Protein AF-A0A5K0XN94-F1 (afdb_monomer)

Solvent-accessible surface area (backbone atoms only — not comparable to full-atom values): 3266 Å² total; per-residue (Å²): 106,74,69,55,56,51,51,55,50,51,52,54,52,48,54,52,49,55,49,55,70,66,54,49,62,63,52,73,74,50,34,72,50,68,60,88,96,28,45,18,48,69,82,43,70,54,82,78,54,99,89,50,134

Sequence (53 aa):
EERDAILAKIEVSQAHLELLKRTNVLNDAFHIWHDGEFGTINNFRLGRLPKMP

Mean predicted aligned error: 9.84 Å

Foldseek 3Di:
DVVVVVVVVVVVVVVVVVVVVVPPVCCVQFVWDDDVPFIDTVNHTPDDDPVGD

Organism: NCBI:txid210225

Structure (mmCIF, N/CA/C/O backbone):
data_AF-A0A5K0XN94-F1
#
_entry.id   AF-A0A5K0XN94-F1
#
loop_
_atom_site.group_PDB
_atom_site.id
_atom_site.type_symbol
_atom_site.label_atom_id
_atom_site.label_alt_id
_atom_site.label_comp_id
_atom_site.label_asym_id
_atom_site.label_entity_id
_atom_site.label_seq_id
_atom_site.pdbx_PDB_ins_code
_atom_site.Cartn_x
_atom_site.Cartn_y
_atom_site.Cartn_z
_atom_site.occupancy
_atom_site.B_iso_or_equiv
_atom_site.auth_seq_id
_atom_site.auth_comp_id
_atom_site.auth_asym_id
_atom_site.auth_atom_id
_atom_site.pdbx_PDB_model_num
ATOM 1 N N . GLU A 1 1 ? -20.711 5.681 34.556 1.00 68.75 1 GLU A N 1
ATOM 2 C CA . GLU A 1 1 ? -19.262 5.427 34.728 1.00 68.75 1 GLU A CA 1
ATOM 3 C C . GLU A 1 1 ? -18.813 4.089 34.143 1.00 68.75 1 GLU A C 1
ATOM 5 O O . GLU A 1 1 ? -18.259 4.114 33.054 1.00 68.75 1 GLU A O 1
ATOM 10 N N . GLU A 1 2 ? -19.084 2.923 34.749 1.00 79.50 2 GLU A N 1
ATOM 11 C CA . GLU A 1 2 ? -18.630 1.631 34.172 1.00 79.50 2 GLU A CA 1
ATOM 12 C C . GLU A 1 2 ? -19.193 1.354 32.771 1.00 79.50 2 GLU A C 1
ATOM 14 O O . GLU A 1 2 ? -18.478 0.916 31.870 1.00 79.50 2 GLU A O 1
ATOM 19 N N . ARG A 1 3 ? -20.478 1.650 32.562 1.00 80.12 3 ARG A N 1
ATOM 20 C CA . ARG A 1 3 ? -21.149 1.429 31.277 1.00 80.12 3 ARG A CA 1
ATOM 21 C C . ARG A 1 3 ? -20.585 2.322 30.165 1.00 80.12 3 ARG A C 1
ATOM 23 O O . ARG A 1 3 ? -20.450 1.866 29.035 1.00 80.12 3 ARG A O 1
ATOM 30 N N . ASP A 1 4 ? -20.205 3.552 30.498 1.00 83.75 4 ASP A N 1
ATOM 31 C CA . ASP A 1 4 ? -19.634 4.519 29.552 1.00 83.75 4 ASP A CA 1
ATOM 32 C C . ASP A 1 4 ? -18.197 4.138 29.179 1.00 83.75 4 ASP A C 1
ATOM 34 O O . ASP A 1 4 ? -17.824 4.180 28.009 1.00 83.75 4 ASP A O 1
ATOM 38 N N . ALA A 1 5 ? -17.416 3.660 30.154 1.00 84.94 5 ALA A N 1
ATOM 39 C CA . ALA A 1 5 ? -16.079 3.124 29.915 1.00 84.94 5 ALA A CA 1
ATOM 40 C C . ALA A 1 5 ? -16.101 1.885 28.999 1.00 84.94 5 ALA A C 1
ATOM 42 O O . ALA A 1 5 ? -15.234 1.733 28.135 1.00 84.94 5 ALA A O 1
ATOM 43 N N . ILE A 1 6 ? -17.103 1.010 29.147 1.00 87.94 6 ILE A N 1
ATOM 44 C CA . ILE A 1 6 ? -17.285 -0.154 28.268 1.00 87.94 6 ILE A CA 1
ATOM 45 C C . ILE A 1 6 ? -17.656 0.287 26.847 1.00 87.94 6 ILE A C 1
ATOM 47 O O . ILE A 1 6 ? -17.081 -0.227 25.888 1.00 87.94 6 ILE A O 1
ATOM 51 N N . LEU A 1 7 ? -18.571 1.249 26.697 1.00 90.25 7 LEU A N 1
ATOM 52 C CA . 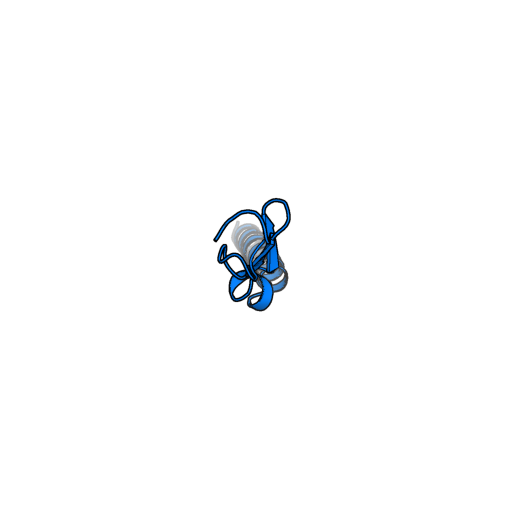LEU A 1 7 ? -18.976 1.766 25.385 1.00 90.25 7 LEU A CA 1
ATOM 53 C C . LEU A 1 7 ? -17.808 2.422 24.642 1.00 90.25 7 LEU A C 1
ATOM 55 O O . LEU A 1 7 ? -17.571 2.088 23.483 1.00 90.25 7 LEU A O 1
ATOM 59 N N . ALA A 1 8 ? -17.022 3.256 25.326 1.00 87.56 8 ALA A N 1
ATOM 60 C CA . ALA A 1 8 ? -15.827 3.869 24.749 1.00 87.56 8 ALA A CA 1
ATOM 61 C C . ALA A 1 8 ? -14.813 2.813 24.274 1.00 87.56 8 ALA A C 1
ATOM 63 O O . ALA A 1 8 ? -14.219 2.932 23.204 1.00 87.56 8 ALA A O 1
ATOM 64 N N . LYS A 1 9 ? -14.637 1.730 25.040 1.00 87.50 9 LYS A N 1
ATOM 65 C CA . LYS A 1 9 ? -13.736 0.635 24.664 1.00 87.50 9 LYS A CA 1
ATOM 66 C C . LYS A 1 9 ? -14.238 -0.139 23.444 1.00 87.50 9 LYS A C 1
ATOM 68 O O . LYS A 1 9 ? -13.433 -0.498 22.588 1.00 87.50 9 LYS A O 1
ATOM 73 N N . ILE A 1 10 ? -15.549 -0.366 23.345 1.00 90.50 10 ILE A N 1
ATOM 74 C CA . ILE A 1 10 ? -16.174 -1.000 22.176 1.00 90.50 10 ILE A CA 1
ATOM 75 C C . ILE A 1 10 ? -15.963 -0.138 20.930 1.00 90.50 10 ILE A C 1
ATOM 77 O O . ILE A 1 10 ? -15.552 -0.668 19.900 1.00 90.50 10 ILE A O 1
ATOM 81 N N . GLU A 1 11 ? -16.179 1.172 21.031 1.00 91.31 11 GLU A N 1
ATOM 82 C CA . GLU A 1 11 ? -16.008 2.109 19.918 1.00 91.31 11 GLU A CA 1
ATOM 83 C C . GLU A 1 11 ? -14.560 2.127 19.406 1.00 91.31 11 GLU A C 1
ATOM 85 O O . GLU A 1 11 ? -14.313 1.968 18.209 1.00 91.31 11 GLU A O 1
ATOM 90 N N . VAL A 1 12 ? -13.583 2.201 20.316 1.00 90.31 12 VAL A N 1
ATOM 91 C CA . VAL A 1 12 ? -12.154 2.129 19.972 1.00 90.31 12 VAL A CA 1
ATOM 92 C C . VAL A 1 12 ? -11.805 0.796 19.305 1.00 90.31 12 VAL A C 1
ATOM 94 O O . VAL A 1 12 ? -11.113 0.765 18.286 1.00 90.31 12 VAL A O 1
ATOM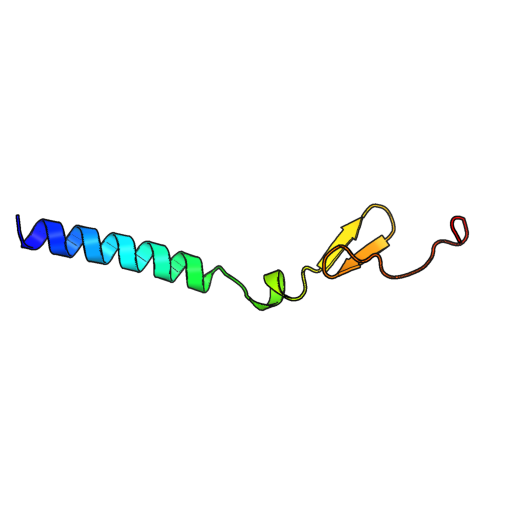 97 N N . SER A 1 13 ? -12.283 -0.327 19.846 1.00 87.00 13 SER A N 1
ATOM 98 C CA . SER A 1 13 ? -12.054 -1.645 19.246 1.00 87.00 13 SER A CA 1
ATOM 99 C C . SER A 1 13 ? -12.698 -1.783 17.863 1.00 87.00 13 SER A C 1
ATOM 101 O O . SER A 1 13 ? -12.095 -2.383 16.974 1.00 87.00 13 SER A O 1
ATOM 103 N N . GLN A 1 14 ? -13.885 -1.211 17.651 1.00 88.94 14 GLN A N 1
ATOM 104 C CA . GLN A 1 14 ? -14.558 -1.202 16.351 1.00 88.94 14 GLN A CA 1
ATOM 105 C C . GLN A 1 14 ? -13.802 -0.355 15.325 1.00 88.94 14 GLN A C 1
ATOM 107 O O . GLN A 1 14 ? -13.603 -0.810 14.200 1.00 88.94 14 GLN A O 1
ATOM 112 N N . ALA A 1 15 ? -13.314 0.824 15.714 1.00 86.56 15 ALA A N 1
ATOM 113 C CA . ALA A 1 15 ? -12.493 1.665 14.847 1.00 86.56 15 ALA A CA 1
ATOM 114 C C . ALA A 1 15 ? -11.207 0.945 14.403 1.00 86.56 15 ALA A C 1
ATOM 116 O O . ALA A 1 15 ? -10.867 0.950 13.219 1.00 86.56 15 ALA A O 1
ATOM 117 N N . HIS A 1 16 ? -10.526 0.255 15.326 1.00 83.06 16 HIS A N 1
ATOM 118 C CA . HIS A 1 16 ? -9.348 -0.551 14.995 1.00 83.06 16 HIS A CA 1
ATOM 119 C C . HIS A 1 16 ? -9.674 -1.740 14.087 1.00 83.06 16 HIS A C 1
ATOM 121 O O . HIS A 1 16 ? -8.906 -2.033 13.172 1.00 83.06 16 HIS A O 1
ATOM 127 N N . LEU A 1 17 ? -10.806 -2.415 14.304 1.00 84.06 17 LEU A N 1
ATOM 128 C CA . LEU A 1 17 ? -11.240 -3.518 13.448 1.00 84.06 17 LEU A CA 1
ATOM 129 C C . LEU A 1 17 ? -11.514 -3.045 12.016 1.00 84.06 17 LEU A C 1
ATOM 131 O O . LEU A 1 17 ? -11.107 -3.705 11.063 1.00 84.06 17 LEU A O 1
ATOM 135 N N . GLU A 1 18 ? -12.184 -1.906 11.855 1.00 84.06 18 GLU A N 1
ATOM 136 C CA . GLU A 1 18 ? -12.446 -1.324 10.537 1.00 84.06 18 GLU A CA 1
ATOM 137 C C . GLU A 1 18 ? -11.160 -0.854 9.849 1.00 84.06 18 GLU A C 1
ATOM 139 O O . GLU A 1 18 ? -11.023 -1.020 8.637 1.00 84.06 18 GLU A O 1
ATOM 144 N N . LEU A 1 19 ? -10.182 -0.350 10.608 1.00 80.81 19 LEU A N 1
ATOM 145 C CA . LEU A 1 19 ? -8.853 -0.050 10.079 1.00 80.81 19 LEU A CA 1
ATOM 146 C C . LEU A 1 19 ? -8.161 -1.322 9.574 1.00 80.81 19 LEU A C 1
ATOM 148 O O . LEU A 1 19 ? -7.771 -1.365 8.414 1.00 80.81 19 LEU A O 1
ATOM 152 N N . LEU A 1 20 ? -8.090 -2.373 10.397 1.00 78.69 20 LEU A N 1
ATOM 153 C CA . LEU A 1 20 ? -7.469 -3.658 10.049 1.00 78.69 20 LEU A CA 1
ATOM 154 C C . LEU A 1 20 ? -8.124 -4.326 8.834 1.00 78.69 20 LEU A C 1
ATOM 156 O O . LEU A 1 20 ? -7.430 -4.890 7.996 1.00 78.69 20 LEU A O 1
ATOM 160 N N . LYS A 1 21 ? -9.454 -4.243 8.703 1.00 76.12 21 LYS A N 1
ATOM 161 C CA . LYS A 1 21 ? -10.168 -4.733 7.512 1.00 76.12 21 LYS A CA 1
ATOM 162 C C . LYS A 1 21 ? -9.819 -3.944 6.250 1.00 76.12 21 LYS A C 1
ATOM 164 O O . LYS A 1 21 ? -9.849 -4.504 5.158 1.00 76.12 21 LYS A O 1
ATOM 169 N N . ARG A 1 22 ? -9.534 -2.646 6.387 1.00 72.06 22 ARG A N 1
ATOM 170 C CA . ARG A 1 22 ? -9.090 -1.782 5.283 1.00 72.06 22 ARG A CA 1
ATOM 171 C C . ARG A 1 22 ? -7.597 -1.919 5.001 1.00 72.06 22 ARG A C 1
ATOM 173 O O . ARG A 1 22 ? -7.176 -1.590 3.894 1.00 72.06 22 ARG A O 1
ATOM 180 N N . THR A 1 23 ? -6.814 -2.417 5.958 1.00 71.19 23 THR A N 1
ATOM 181 C CA . THR A 1 23 ? -5.410 -2.786 5.772 1.00 71.19 23 THR A CA 1
ATOM 182 C C . THR A 1 23 ? -5.341 -4.007 4.861 1.00 71.19 23 THR A C 1
ATOM 184 O O . THR A 1 23 ? -5.306 -5.159 5.291 1.00 71.19 23 THR A O 1
ATOM 187 N N . ASN A 1 24 ? -5.370 -3.754 3.556 1.00 74.38 24 ASN A N 1
ATOM 188 C CA . ASN A 1 24 ? -5.156 -4.785 2.563 1.00 74.38 24 ASN A CA 1
ATOM 189 C C . ASN A 1 24 ? -3.672 -5.166 2.577 1.00 74.38 24 ASN A C 1
ATOM 191 O O . ASN A 1 24 ? -2.857 -4.532 1.911 1.00 74.38 24 ASN A O 1
ATOM 195 N N . VAL A 1 25 ? -3.337 -6.220 3.322 1.00 75.19 25 VAL A N 1
ATOM 196 C CA . VAL A 1 25 ? -1.967 -6.743 3.461 1.00 75.19 25 VAL A CA 1
ATOM 197 C C . VAL A 1 25 ? -1.320 -7.025 2.099 1.00 75.19 25 VAL A C 1
ATOM 199 O O . VAL A 1 25 ? -0.107 -6.911 1.968 1.00 75.19 25 VAL A O 1
ATOM 202 N N . LEU A 1 26 ? -2.107 -7.345 1.064 1.00 74.25 26 LEU A N 1
ATOM 203 C CA . LEU A 1 26 ? -1.585 -7.540 -0.292 1.00 74.25 26 LEU A CA 1
ATOM 204 C C . LEU A 1 26 ? -1.158 -6.222 -0.944 1.00 74.25 26 LEU A C 1
ATOM 206 O O . LEU A 1 26 ? -0.149 -6.213 -1.641 1.00 74.25 26 LEU A O 1
ATOM 210 N N . ASN A 1 27 ? -1.875 -5.122 -0.692 1.00 78.56 27 ASN A N 1
ATOM 211 C CA . ASN A 1 27 ? -1.44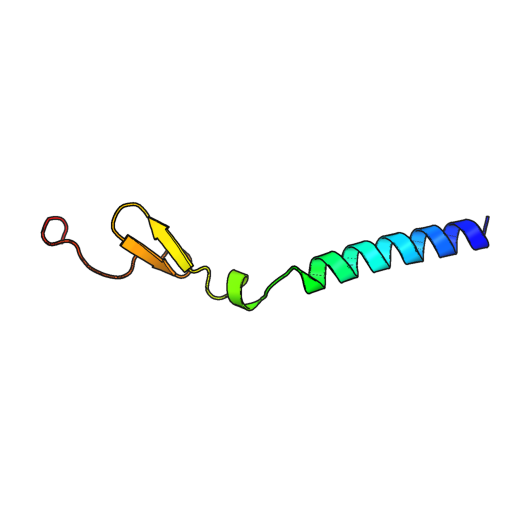8 -3.794 -1.140 1.00 78.56 27 ASN A CA 1
ATOM 212 C C . ASN A 1 27 ? -0.184 -3.336 -0.404 1.00 78.56 27 ASN A C 1
ATOM 214 O O . ASN A 1 27 ? 0.673 -2.729 -1.032 1.00 78.56 27 ASN A O 1
ATOM 218 N N . ASP A 1 28 ? -0.042 -3.651 0.887 1.00 77.88 28 ASP A N 1
ATOM 219 C CA . ASP A 1 28 ? 1.180 -3.329 1.639 1.00 77.88 28 ASP A CA 1
ATOM 220 C C . ASP A 1 28 ? 2.374 -4.197 1.204 1.00 77.88 28 ASP A C 1
ATOM 222 O O . ASP A 1 28 ? 3.502 -3.715 1.124 1.00 77.88 28 ASP A O 1
ATOM 226 N N . ALA A 1 29 ? 2.142 -5.481 0.910 1.00 80.62 29 ALA A N 1
ATOM 227 C CA . ALA A 1 29 ? 3.191 -6.418 0.509 1.00 80.62 29 ALA A CA 1
ATOM 228 C C . ALA A 1 29 ? 3.614 -6.268 -0.960 1.00 80.62 29 ALA A C 1
ATOM 230 O O . ALA A 1 29 ? 4.763 -6.555 -1.294 1.00 80.62 29 ALA A O 1
ATOM 231 N N . PHE A 1 30 ? 2.695 -5.857 -1.835 1.00 83.19 30 PHE A N 1
ATOM 232 C CA . PHE A 1 30 ? 2.913 -5.663 -3.266 1.00 83.19 30 PHE A CA 1
ATOM 233 C C . PHE A 1 30 ? 2.261 -4.358 -3.706 1.00 83.19 30 PHE A C 1
ATOM 235 O O . PHE A 1 30 ? 1.279 -4.349 -4.448 1.00 83.19 30 PHE A O 1
ATOM 242 N N . HIS A 1 31 ? 2.810 -3.237 -3.252 1.00 84.56 31 HIS A N 1
ATOM 243 C CA . HIS A 1 31 ? 2.315 -1.934 -3.658 1.00 84.56 31 HIS A CA 1
ATOM 244 C C . HIS A 1 31 ? 2.652 -1.703 -5.134 1.00 84.56 31 HIS A C 1
ATOM 246 O O . HIS A 1 31 ? 3.789 -1.371 -5.477 1.00 84.56 31 HIS A O 1
ATOM 252 N N . ILE A 1 32 ? 1.662 -1.917 -6.005 1.00 88.19 32 ILE A N 1
ATOM 253 C CA . ILE A 1 32 ? 1.766 -1.674 -7.445 1.00 88.19 32 ILE A CA 1
ATOM 254 C C . ILE A 1 32 ? 1.427 -0.209 -7.717 1.00 88.19 32 ILE A C 1
ATOM 256 O O . ILE A 1 32 ? 0.311 0.230 -7.441 1.00 88.19 32 ILE A O 1
ATOM 260 N N . TRP A 1 33 ? 2.374 0.537 -8.279 1.00 90.94 33 TRP A N 1
ATOM 261 C CA . TRP A 1 33 ? 2.194 1.941 -8.642 1.00 90.94 33 TRP A CA 1
ATOM 262 C C . TRP A 1 33 ? 2.906 2.269 -9.960 1.00 90.94 33 TRP A C 1
ATOM 264 O O . TRP A 1 33 ? 3.261 1.375 -10.731 1.00 90.94 33 TRP A O 1
ATOM 274 N N . HIS A 1 34 ? 3.092 3.553 -10.253 1.00 90.44 34 HIS A N 1
ATOM 275 C CA . HIS A 1 34 ? 3.900 4.010 -11.375 1.00 90.44 34 HIS A CA 1
ATOM 276 C C . HIS A 1 34 ? 4.811 5.174 -10.965 1.00 90.44 34 HIS A C 1
ATOM 278 O O . HIS A 1 34 ? 4.439 6.032 -10.167 1.00 90.44 34 HIS A O 1
ATOM 284 N N . ASP A 1 35 ? 6.015 5.198 -11.524 1.00 86.31 35 ASP A N 1
ATOM 285 C CA . ASP A 1 35 ? 6.986 6.283 -11.410 1.00 86.31 35 ASP A CA 1
ATOM 286 C C . ASP A 1 35 ? 7.360 6.745 -12.825 1.00 86.31 35 ASP A C 1
ATOM 288 O O . ASP A 1 35 ? 8.120 6.087 -13.542 1.00 86.31 35 ASP A O 1
ATOM 292 N N . GLY A 1 36 ? 6.739 7.842 -13.269 1.00 88.19 36 GLY A N 1
ATOM 293 C CA . GLY A 1 36 ? 6.828 8.306 -14.654 1.00 88.19 36 GLY A CA 1
ATOM 294 C C . GLY A 1 36 ? 6.330 7.250 -15.648 1.00 88.19 36 G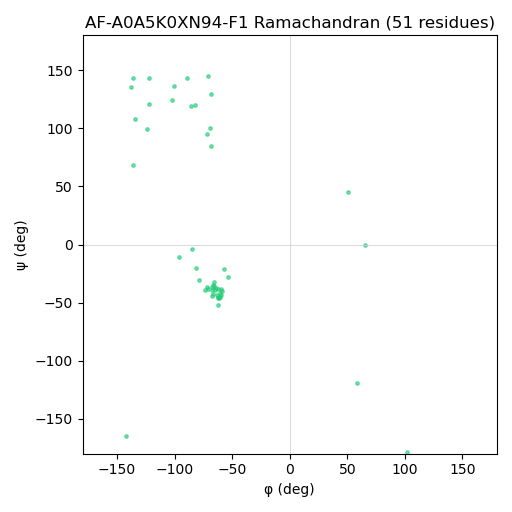LY A C 1
ATOM 295 O O . GLY A 1 36 ? 5.171 6.846 -15.596 1.00 88.19 36 GLY A O 1
ATOM 296 N N . GLU A 1 37 ? 7.212 6.814 -16.551 1.00 85.69 37 GLU A N 1
ATOM 297 C CA . GLU A 1 37 ? 6.929 5.792 -17.575 1.00 85.69 37 GLU A CA 1
ATOM 298 C C . GLU A 1 37 ? 7.113 4.344 -17.072 1.00 85.69 37 GLU A C 1
ATOM 300 O O . GLU A 1 37 ? 6.853 3.399 -17.817 1.00 85.69 37 GLU A O 1
ATOM 305 N N . PHE A 1 38 ? 7.571 4.143 -15.831 1.00 88.56 38 PHE A N 1
ATOM 306 C CA . PHE A 1 38 ? 7.784 2.811 -15.264 1.00 88.56 38 PHE A CA 1
ATOM 307 C C . PHE A 1 38 ? 6.631 2.406 -14.351 1.00 88.56 38 PHE A C 1
ATOM 309 O O . PHE A 1 38 ? 6.220 3.172 -13.482 1.00 88.56 38 PHE A O 1
ATOM 316 N N . GLY A 1 39 ? 6.170 1.160 -14.471 1.00 89.12 39 GLY A N 1
ATOM 317 C CA . GLY A 1 39 ? 5.408 0.527 -13.394 1.00 89.12 39 GLY A CA 1
ATOM 318 C C . GLY A 1 39 ? 6.335 0.221 -12.217 1.00 89.12 39 GLY A C 1
ATOM 319 O O . GLY A 1 39 ? 7.501 -0.116 -12.424 1.00 89.12 39 GLY A O 1
ATOM 320 N N . THR A 1 40 ? 5.846 0.328 -10.987 1.00 91.62 40 THR A N 1
ATOM 321 C CA . THR A 1 40 ? 6.608 -0.005 -9.779 1.00 91.62 40 THR A CA 1
ATOM 322 C C . THR A 1 40 ? 5.903 -1.079 -8.965 1.00 91.62 40 THR A C 1
ATOM 324 O O . THR A 1 40 ? 4.679 -1.102 -8.890 1.00 91.62 40 THR A O 1
ATOM 327 N N . ILE A 1 41 ? 6.680 -1.975 -8.353 1.00 91.88 41 ILE A N 1
ATOM 328 C CA . ILE A 1 41 ? 6.215 -2.857 -7.275 1.00 91.88 41 ILE A CA 1
ATOM 329 C C . ILE A 1 41 ? 7.109 -2.592 -6.073 1.00 91.88 41 ILE A C 1
ATOM 331 O O . ILE A 1 41 ? 8.324 -2.749 -6.181 1.00 91.88 41 ILE A O 1
ATOM 335 N N . ASN A 1 42 ? 6.536 -2.175 -4.944 1.00 86.56 42 ASN A N 1
ATOM 336 C CA . ASN A 1 42 ? 7.291 -1.818 -3.734 1.00 86.56 42 ASN A CA 1
ATOM 337 C C . ASN A 1 42 ? 8.433 -0.832 -4.031 1.00 86.56 42 ASN A C 1
ATOM 339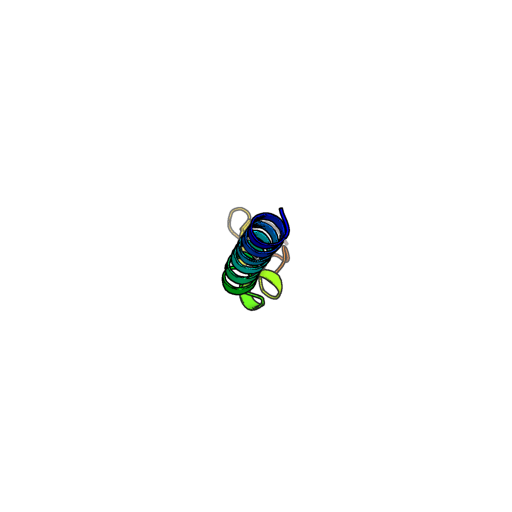 O O . ASN A 1 42 ? 9.572 -1.043 -3.621 1.00 86.56 42 ASN A O 1
ATOM 343 N N . ASN A 1 43 ? 8.141 0.204 -4.822 1.00 84.75 43 ASN A N 1
ATOM 344 C CA . ASN A 1 43 ? 9.105 1.200 -5.305 1.00 84.75 43 ASN A CA 1
ATOM 345 C C . ASN A 1 43 ? 10.208 0.681 -6.251 1.00 84.75 43 ASN A C 1
ATOM 347 O O . ASN A 1 43 ? 10.993 1.487 -6.752 1.00 84.75 43 ASN A O 1
ATOM 351 N N . PHE A 1 44 ? 10.259 -0.611 -6.579 1.00 86.38 44 PHE A N 1
ATOM 352 C CA . PHE A 1 44 ? 11.155 -1.120 -7.616 1.00 86.38 44 PHE A CA 1
ATOM 353 C C . PHE A 1 44 ? 10.538 -0.910 -8.997 1.00 86.38 44 PHE A C 1
ATOM 355 O O . PHE A 1 44 ? 9.459 -1.427 -9.284 1.00 86.38 44 PHE A O 1
ATOM 362 N N . ARG A 1 45 ? 11.230 -0.154 -9.857 1.00 90.00 45 ARG A N 1
ATOM 363 C CA . ARG A 1 45 ? 10.824 0.081 -11.250 1.00 90.00 45 ARG A CA 1
ATOM 364 C C . ARG A 1 45 ? 10.941 -1.206 -12.063 1.00 90.00 45 ARG A C 1
ATOM 366 O O . ARG A 1 45 ? 11.983 -1.859 -12.059 1.00 90.00 45 ARG A O 1
ATOM 373 N N . LEU A 1 46 ? 9.875 -1.547 -12.776 1.00 86.38 46 LEU A N 1
ATOM 374 C CA . LEU A 1 46 ? 9.803 -2.696 -13.663 1.00 86.38 46 LEU A CA 1
ATOM 375 C C . LEU A 1 46 ? 9.954 -2.252 -15.114 1.00 86.38 46 LEU A C 1
ATOM 377 O O . LEU A 1 46 ? 9.178 -1.443 -15.622 1.00 86.38 46 LEU A O 1
ATOM 381 N N . GLY A 1 47 ? 10.928 -2.844 -15.797 1.00 83.75 47 GLY A N 1
ATOM 382 C CA . GLY A 1 47 ? 11.204 -2.583 -17.203 1.00 83.75 47 GLY A CA 1
ATOM 383 C C . GLY A 1 47 ? 12.394 -1.654 -17.421 1.00 83.75 47 GLY A C 1
ATOM 384 O O . GLY A 1 47 ? 13.080 -1.239 -16.492 1.00 83.75 47 GLY A O 1
ATOM 385 N N . ARG A 1 48 ? 12.656 -1.371 -18.695 1.00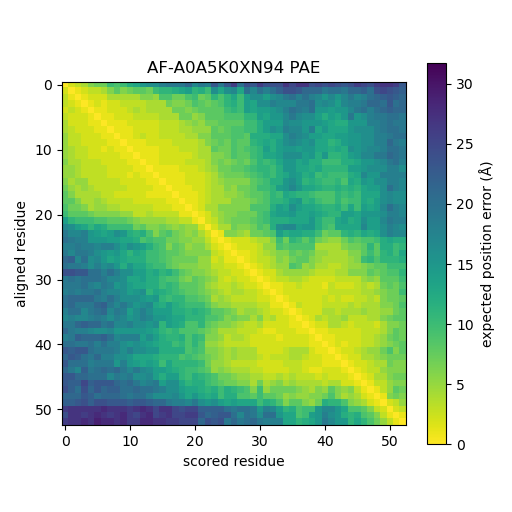 80.00 48 ARG A N 1
ATOM 386 C CA . ARG A 1 48 ? 13.756 -0.525 -19.168 1.00 80.00 48 ARG A CA 1
ATOM 387 C C . ARG A 1 48 ? 13.237 0.364 -20.286 1.00 80.00 48 ARG A C 1
ATOM 389 O O . ARG A 1 48 ? 12.521 -0.120 -21.164 1.00 80.00 48 ARG A O 1
ATOM 396 N N . LEU A 1 49 ? 13.592 1.643 -20.261 1.00 81.19 49 LEU A N 1
ATOM 397 C CA . LEU A 1 49 ? 13.292 2.546 -21.367 1.00 81.19 49 LEU A CA 1
ATOM 398 C C . LEU A 1 49 ? 14.448 2.501 -22.368 1.00 81.19 49 LEU A C 1
ATOM 400 O O . LEU A 1 49 ? 15.602 2.474 -21.952 1.00 81.19 49 LEU A O 1
ATOM 404 N N . PRO A 1 50 ? 14.193 2.587 -23.684 1.00 78.94 50 PRO A N 1
ATOM 405 C CA . PRO A 1 50 ? 15.260 2.607 -24.689 1.00 78.94 50 PRO A CA 1
ATOM 406 C C . PRO A 1 50 ? 16.277 3.745 -24.497 1.00 78.94 50 PRO A C 1
ATOM 408 O O . PRO A 1 50 ? 17.384 3.678 -25.020 1.00 78.94 50 PRO A O 1
ATOM 411 N N . LYS A 1 51 ? 15.886 4.808 -23.779 1.00 72.19 51 LYS A N 1
ATOM 412 C CA . LYS A 1 51 ? 16.673 6.029 -23.563 1.00 72.19 51 LYS A CA 1
ATOM 413 C C . LYS A 1 51 ? 17.462 6.054 -22.250 1.00 72.19 51 LYS A C 1
ATOM 415 O O . LYS A 1 51 ? 18.271 6.958 -22.074 1.00 72.19 51 LYS A O 1
ATOM 420 N N . MET A 1 52 ? 17.228 5.115 -21.333 1.00 60.59 52 MET A N 1
ATOM 421 C CA . MET A 1 52 ? 17.936 5.034 -20.053 1.00 60.59 52 MET A CA 1
ATOM 422 C C . MET A 1 52 ? 18.350 3.574 -19.816 1.00 60.59 52 MET A C 1
ATOM 424 O O . MET A 1 52 ? 17.453 2.753 -19.606 1.00 60.59 52 MET A O 1
ATOM 428 N N . PRO A 1 53 ? 19.655 3.245 -19.933 1.00 62.47 53 PRO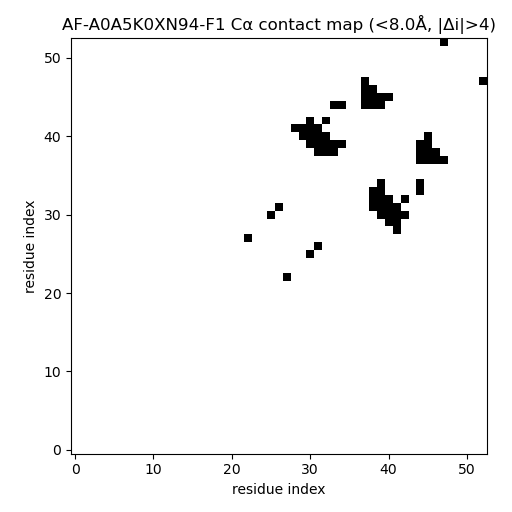 A N 1
ATOM 429 C CA . PRO A 1 53 ? 20.160 1.887 -19.738 1.00 62.47 53 PRO A CA 1
ATOM 430 C C . PRO A 1 53 ? 19.992 1.393 -18.298 1.00 62.47 53 PRO A C 1
ATOM 432 O O . PRO A 1 53 ? 20.034 2.231 -17.367 1.00 62.47 53 PRO A O 1
#

R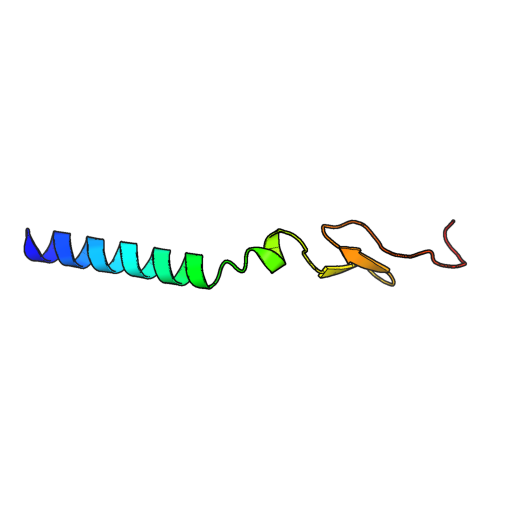adius of gyration: 20.93 Å; Cα contacts (8 Å, |Δi|>4): 34; chains: 1; bounding box: 41×16×59 Å

pLDDT: mean 82.79, std 7.21, range [60.59, 91.88]

InterPro domains:
  IPR007243 Atg6/Beclin [PTHR12768] (1-53)
  IPR038274 Atg6/Beclin C-terminal domain superfamily [G3DSA:1.10.418.40] (1-53)
  IPR040455 Atg6, BARA domain [PF04111] (20-52)

Secondary structure (DSSP, 8-state):
-HHHHHHHHHHHHHHHHHHHHH--HHHHHS-EEEETTEEEE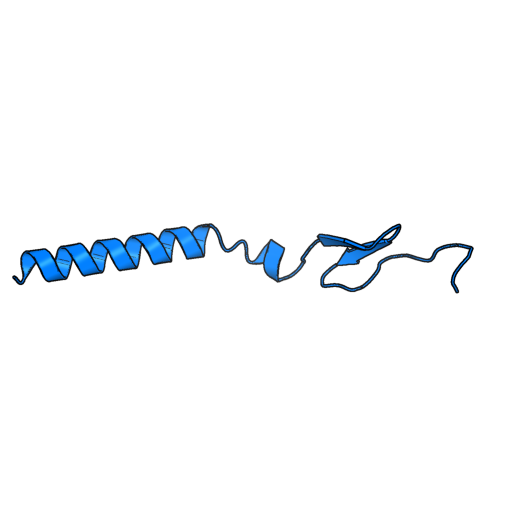TTEEES-BTTB-